Protein AF-A0A3P7JW74-F1 (afdb_monomer)

Secondary structure (DSSP, 8-state):
-GGGGT-HHHHHHHHHHHHHTT--GGGGG-GGG---HHHHHHHHHHHHHHH-GGG--HHHHHHHHSS-GGGPPPHHHHHHHHHHHHHHHHHHHHHHHHTPPPGGGGGT-SSHHHHHHHHHH-S-----PPP-

Sequence (132 aa):
AATRHRCSYLIDLHEREFERYGGDPKWLRGLKYVDDPKLQFLDNINVVLAHQPWLCNGEYITGLVQGDAQSHWSIHDLAQAVVILTHTHALCSFVHGVGAVNPSESHRECSDWAQRNKENTGAKTGEVRCID

Structure (mmCIF, N/CA/C/O backbone):
data_AF-A0A3P7JW74-F1
#
_entry.id   AF-A0A3P7JW74-F1
#
loop_
_atom_site.group_PDB
_atom_site.id
_atom_site.type_symbol
_atom_site.label_atom_id
_atom_site.label_alt_id
_atom_site.label_comp_id
_atom_site.label_asym_id
_atom_site.label_entity_id
_atom_site.label_seq_id
_atom_site.pdbx_PDB_ins_code
_atom_site.Cartn_x
_atom_site.Cartn_y
_atom_site.Cartn_z
_atom_site.occupancy
_atom_site.B_iso_or_equiv
_atom_site.auth_seq_id
_atom_site.auth_comp_id
_atom_site.auth_asym_id
_atom_site.auth_atom_id
_atom_site.pdbx_PDB_model_num
ATOM 1 N N . ALA A 1 1 ? 0.870 0.357 -2.360 1.00 94.94 1 ALA A N 1
ATOM 2 C CA . ALA A 1 1 ? 2.316 0.615 -2.512 1.00 94.94 1 ALA A CA 1
ATOM 3 C C . ALA A 1 1 ? 2.768 0.606 -3.974 1.00 94.94 1 ALA A C 1
ATOM 5 O O . ALA A 1 1 ? 2.882 1.687 -4.532 1.00 94.94 1 ALA A O 1
ATOM 6 N N . ALA A 1 2 ? 2.966 -0.542 -4.642 1.00 95.38 2 ALA A N 1
ATOM 7 C CA . ALA A 1 2 ? 3.549 -0.577 -6.000 1.00 95.38 2 ALA A CA 1
ATOM 8 C C . ALA A 1 2 ? 2.795 0.276 -7.044 1.00 95.38 2 ALA A C 1
ATOM 10 O O . ALA A 1 2 ? 3.403 1.005 -7.831 1.00 95.38 2 ALA A O 1
ATOM 11 N N . THR A 1 3 ? 1.462 0.284 -6.971 1.00 93.81 3 THR A N 1
ATOM 12 C CA . THR A 1 3 ? 0.584 1.142 -7.785 1.00 93.81 3 THR A CA 1
ATOM 13 C C . THR A 1 3 ? 0.858 2.641 -7.622 1.00 93.81 3 THR A C 1
ATOM 15 O O . THR A 1 3 ? 0.740 3.383 -8.595 1.00 93.81 3 THR A O 1
ATOM 18 N N . ARG A 1 4 ? 1.294 3.106 -6.439 1.00 93.50 4 ARG A N 1
ATOM 19 C CA . ARG A 1 4 ? 1.641 4.520 -6.181 1.00 93.50 4 ARG A CA 1
ATOM 20 C C . ARG A 1 4 ? 2.856 4.981 -6.987 1.00 93.50 4 ARG A C 1
ATOM 22 O O . ARG A 1 4 ? 2.953 6.170 -7.275 1.00 93.50 4 ARG A O 1
ATOM 29 N N . HIS A 1 5 ? 3.735 4.052 -7.364 1.00 93.38 5 HIS A N 1
ATOM 30 C CA . HIS A 1 5 ? 4.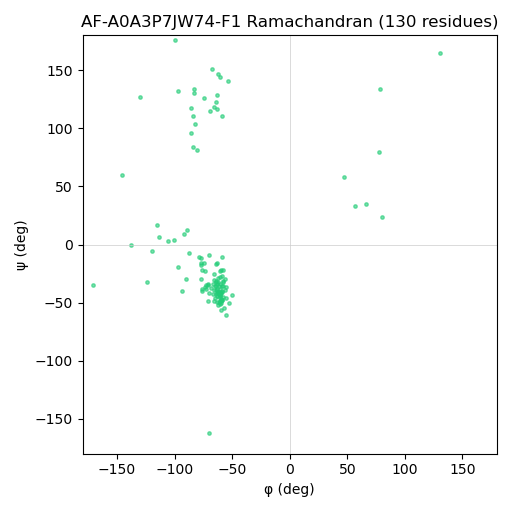924 4.308 -8.180 1.00 93.38 5 HIS A CA 1
ATOM 31 C C . HIS A 1 5 ? 4.796 3.812 -9.622 1.00 93.38 5 HIS A C 1
ATOM 33 O O . HIS A 1 5 ? 5.752 3.946 -10.374 1.00 93.38 5 HIS A O 1
ATOM 39 N N . ARG A 1 6 ? 3.639 3.265 -10.023 1.00 91.44 6 ARG A N 1
ATOM 40 C CA . ARG A 1 6 ? 3.425 2.679 -11.361 1.00 91.44 6 ARG A CA 1
ATOM 41 C C . ARG A 1 6 ? 4.423 1.561 -11.696 1.00 91.44 6 ARG A C 1
ATOM 43 O O . ARG A 1 6 ? 4.793 1.386 -12.847 1.00 91.44 6 ARG A O 1
ATOM 50 N N . CYS A 1 7 ? 4.841 0.799 -10.685 1.00 93.88 7 CYS A N 1
ATOM 51 C CA . CYS A 1 7 ? 5.759 -0.319 -10.866 1.00 93.88 7 CYS A CA 1
ATOM 52 C C . CYS A 1 7 ? 4.981 -1.578 -11.278 1.00 93.88 7 CYS A C 1
ATOM 54 O O . CYS A 1 7 ? 4.614 -2.395 -10.432 1.00 93.88 7 CYS A O 1
ATOM 56 N N . SER A 1 8 ? 4.697 -1.704 -12.573 1.00 91.44 8 SER A N 1
ATOM 57 C CA . SER A 1 8 ? 4.009 -2.842 -13.208 1.00 91.44 8 SER A CA 1
ATOM 58 C C . SER A 1 8 ? 4.606 -4.195 -12.821 1.00 91.44 8 SER A C 1
ATOM 60 O O . SER A 1 8 ? 3.867 -5.098 -12.447 1.00 91.44 8 SER A O 1
ATOM 62 N N . TYR A 1 9 ? 5.937 -4.307 -12.805 1.00 93.94 9 TYR A N 1
ATOM 63 C CA . TYR A 1 9 ? 6.650 -5.517 -12.395 1.00 93.94 9 TYR A CA 1
ATOM 64 C C . TYR A 1 9 ? 6.204 -6.017 -11.016 1.00 93.94 9 TYR A C 1
ATOM 66 O O . TYR A 1 9 ? 5.875 -7.191 -10.842 1.00 93.94 9 TYR A O 1
ATOM 74 N N . LEU A 1 10 ? 6.177 -5.124 -10.020 1.00 95.25 10 LEU A N 1
ATOM 75 C CA . LEU A 1 10 ? 5.783 -5.483 -8.657 1.00 95.25 10 LEU A CA 1
ATOM 76 C C . LEU A 1 10 ? 4.270 -5.623 -8.505 1.00 95.25 10 LEU A C 1
ATOM 78 O O . LEU A 1 10 ? 3.835 -6.422 -7.680 1.00 95.25 10 LEU A O 1
ATOM 82 N N . ILE A 1 11 ? 3.472 -4.891 -9.288 1.00 94.75 11 ILE A N 1
ATOM 83 C CA . ILE A 1 11 ? 2.018 -5.094 -9.345 1.00 94.75 11 ILE A CA 1
ATOM 84 C C . ILE A 1 11 ? 1.734 -6.527 -9.808 1.00 94.75 11 ILE A C 1
ATOM 86 O O . ILE A 1 11 ? 1.150 -7.292 -9.050 1.00 94.75 11 ILE A O 1
ATOM 90 N N . ASP A 1 12 ? 2.252 -6.932 -10.966 1.00 93.25 12 ASP A N 1
ATOM 91 C CA . ASP A 1 12 ? 2.020 -8.262 -11.538 1.00 93.25 12 ASP A CA 1
ATOM 92 C C . ASP A 1 12 ? 2.614 -9.385 -10.678 1.00 93.25 12 ASP A C 1
ATOM 94 O O . ASP A 1 12 ? 2.067 -10.485 -10.592 1.00 93.25 12 ASP A O 1
ATOM 98 N N . LEU A 1 13 ? 3.768 -9.152 -10.044 1.00 94.88 13 LEU A N 1
ATOM 99 C CA . LEU A 1 13 ? 4.331 -10.095 -9.079 1.00 94.88 13 LEU A CA 1
ATOM 100 C C . LEU A 1 13 ? 3.389 -10.295 -7.887 1.00 94.88 13 LEU A C 1
ATOM 102 O O . LEU A 1 13 ? 3.097 -11.434 -7.531 1.00 94.88 13 LEU A O 1
ATOM 106 N N . HIS A 1 14 ? 2.911 -9.211 -7.277 1.00 95.62 14 HIS A N 1
ATOM 107 C CA . HIS A 1 14 ? 2.042 -9.299 -6.109 1.00 95.62 14 HIS A CA 1
ATOM 108 C C . HIS A 1 14 ? 0.641 -9.818 -6.449 1.00 95.62 14 HIS A C 1
ATOM 110 O O . HIS A 1 14 ? 0.095 -10.563 -5.644 1.00 95.62 14 HIS A O 1
ATOM 116 N N . GLU A 1 15 ? 0.084 -9.501 -7.622 1.00 95.25 15 GLU A N 1
ATOM 117 C CA . GLU A 1 15 ? -1.180 -10.081 -8.100 1.00 95.25 15 GLU A CA 1
ATOM 118 C C . GLU A 1 15 ? -1.069 -11.607 -8.229 1.00 95.25 15 GLU A C 1
ATOM 120 O O . GLU A 1 15 ? -1.866 -12.333 -7.637 1.00 95.25 15 GLU A O 1
ATOM 125 N N . ARG A 1 16 ? -0.022 -12.104 -8.906 1.00 95.62 16 ARG A N 1
ATOM 126 C CA . ARG A 1 16 ? 0.213 -13.550 -9.065 1.00 95.62 16 ARG A CA 1
ATOM 127 C C . ARG A 1 16 ? 0.406 -14.262 -7.733 1.00 95.62 16 ARG A C 1
ATOM 129 O O . ARG A 1 16 ? -0.144 -15.340 -7.528 1.00 95.62 16 ARG A O 1
ATOM 136 N N . GLU A 1 17 ? 1.197 -13.686 -6.830 1.00 96.81 17 GLU A N 1
ATOM 137 C CA . GLU A 1 17 ? 1.418 -14.294 -5.517 1.00 96.81 17 GLU A CA 1
ATOM 138 C C . GLU A 1 17 ? 0.143 -14.248 -4.661 1.00 96.81 17 GLU A C 1
ATOM 140 O O . GLU A 1 17 ? -0.170 -15.227 -3.990 1.00 96.81 17 GLU A O 1
ATOM 145 N N . PHE A 1 18 ? -0.651 -13.176 -4.732 1.00 96.31 18 PHE A N 1
ATOM 146 C CA . PHE A 1 18 ? -1.944 -13.102 -4.049 1.00 96.31 18 PHE A CA 1
ATOM 147 C C . PHE A 1 18 ? -2.891 -14.226 -4.494 1.00 96.31 18 PHE A C 1
ATOM 149 O O . PHE A 1 18 ? -3.438 -14.929 -3.645 1.00 96.31 18 PHE A O 1
ATOM 156 N N . GLU A 1 19 ? -3.027 -14.462 -5.801 1.00 95.88 19 GLU A N 1
ATOM 157 C CA . GLU A 1 19 ? -3.823 -15.580 -6.329 1.00 95.88 19 GLU A CA 1
ATOM 158 C C . GLU A 1 19 ? -3.241 -16.940 -5.922 1.00 95.88 19 GLU A C 1
ATOM 160 O O . GLU A 1 19 ? -3.974 -17.837 -5.504 1.00 95.88 19 GLU A O 1
ATOM 165 N N . ARG A 1 20 ? -1.912 -17.090 -5.987 1.00 97.12 20 ARG A N 1
ATOM 166 C CA . ARG A 1 20 ? -1.203 -18.322 -5.614 1.00 97.12 20 ARG A CA 1
ATOM 167 C C . ARG A 1 20 ? -1.460 -18.736 -4.165 1.00 97.12 20 ARG A C 1
ATOM 169 O O . ARG A 1 20 ? -1.542 -19.932 -3.891 1.00 97.12 20 ARG A O 1
ATOM 176 N N . TYR A 1 21 ? -1.592 -17.775 -3.253 1.00 97.75 21 TYR A N 1
ATOM 177 C CA . TYR A 1 21 ? -1.922 -18.027 -1.846 1.00 97.75 21 TYR A CA 1
ATOM 178 C C . TYR A 1 21 ? -3.435 -18.057 -1.562 1.00 97.75 21 TYR A C 1
ATOM 180 O O . TYR A 1 21 ? -3.834 -18.076 -0.399 1.00 97.75 21 TYR A O 1
ATOM 188 N N . GLY A 1 22 ? -4.284 -18.113 -2.596 1.00 96.81 22 GLY A N 1
ATOM 189 C CA . GLY A 1 22 ? -5.734 -18.264 -2.453 1.00 96.81 22 GLY A CA 1
ATOM 190 C C . GLY A 1 22 ? -6.474 -16.970 -2.112 1.00 96.81 22 GLY A C 1
ATOM 191 O O . GLY A 1 22 ? -7.562 -17.024 -1.541 1.00 96.81 22 GLY A O 1
ATOM 192 N N . GLY A 1 23 ? -5.893 -15.813 -2.432 1.00 95.69 23 GLY A N 1
ATOM 193 C CA . GLY A 1 23 ? -6.559 -14.523 -2.301 1.00 95.69 23 GLY A CA 1
ATOM 194 C C . GLY A 1 23 ? -7.800 -14.418 -3.194 1.00 95.69 23 GLY A C 1
ATOM 195 O O . GLY A 1 23 ? -7.843 -14.983 -4.285 1.00 95.69 23 GLY A O 1
ATOM 196 N N . ASP A 1 24 ? -8.821 -13.690 -2.733 1.00 95.94 24 ASP A N 1
ATOM 197 C CA . ASP A 1 24 ? -10.078 -13.516 -3.469 1.00 95.94 24 ASP A CA 1
ATOM 198 C C . ASP A 1 24 ? -9.870 -12.646 -4.729 1.00 95.94 24 ASP A C 1
ATOM 200 O O . ASP A 1 24 ? -9.613 -11.442 -4.599 1.00 95.94 24 ASP A O 1
ATOM 204 N N . PRO A 1 25 ? -10.038 -13.187 -5.954 1.00 94.12 25 PRO A N 1
ATOM 205 C CA . PRO A 1 25 ? -9.784 -12.451 -7.194 1.00 94.12 25 PRO A CA 1
ATOM 206 C C . PRO A 1 25 ? -10.605 -11.166 -7.339 1.00 94.12 25 PRO A C 1
ATOM 208 O O . PRO A 1 25 ? -10.213 -10.256 -8.074 1.00 94.12 25 PRO A O 1
ATOM 211 N N . LYS A 1 26 ? -11.738 -11.031 -6.633 1.00 95.50 26 LYS A N 1
ATOM 212 C CA . LYS A 1 26 ? -12.530 -9.795 -6.680 1.00 95.50 26 LYS A CA 1
ATOM 213 C C . LYS A 1 26 ? -11.743 -8.594 -6.143 1.00 95.50 26 LYS A C 1
ATOM 215 O O . LYS A 1 26 ? -11.964 -7.485 -6.624 1.00 95.50 26 LYS A O 1
ATOM 220 N N . TRP A 1 27 ? -10.795 -8.803 -5.223 1.00 95.00 27 TRP A N 1
ATOM 221 C CA . TRP A 1 27 ? -9.960 -7.740 -4.650 1.00 95.00 27 TRP A CA 1
ATOM 222 C C . TRP A 1 27 ? -9.033 -7.114 -5.700 1.00 95.00 27 TRP A C 1
ATOM 224 O O . TRP A 1 27 ? -8.780 -5.910 -5.669 1.00 95.00 27 TRP A O 1
ATOM 234 N N . LEU A 1 28 ? -8.611 -7.892 -6.703 1.00 93.75 28 LEU A N 1
ATOM 235 C CA . LEU A 1 28 ? -7.768 -7.420 -7.811 1.00 93.75 28 LEU A CA 1
ATOM 236 C C . LEU A 1 28 ? -8.508 -6.484 -8.783 1.00 93.75 28 LEU A C 1
ATOM 238 O O . LEU A 1 28 ? -7.907 -5.842 -9.647 1.00 93.75 28 LEU A O 1
ATOM 242 N N . ARG A 1 29 ? -9.832 -6.345 -8.641 1.00 91.88 29 ARG A N 1
ATOM 243 C CA . ARG A 1 29 ? -10.623 -5.362 -9.396 1.00 91.88 29 ARG A CA 1
ATOM 244 C C . ARG A 1 29 ? -10.468 -3.939 -8.850 1.00 91.88 29 ARG A C 1
ATOM 246 O O . ARG A 1 29 ? -10.909 -2.995 -9.505 1.00 91.88 29 ARG A O 1
ATOM 253 N N . GLY A 1 30 ? -9.863 -3.781 -7.672 1.00 87.81 30 GLY A N 1
ATOM 254 C CA . GLY A 1 30 ? -9.579 -2.499 -7.033 1.00 87.81 30 GLY A CA 1
ATOM 255 C C . GLY A 1 30 ? -10.029 -2.449 -5.574 1.00 87.81 30 GLY A C 1
ATOM 256 O O . GLY A 1 30 ? -10.846 -3.250 -5.128 1.00 87.81 30 GLY A O 1
ATOM 257 N N . LEU A 1 31 ? -9.536 -1.445 -4.843 1.00 89.44 31 LEU A N 1
ATOM 258 C CA . LEU A 1 31 ? -9.706 -1.334 -3.389 1.00 89.44 31 LEU A CA 1
ATOM 259 C C . LEU A 1 31 ? -11.175 -1.316 -2.927 1.00 89.44 31 LEU A C 1
ATOM 261 O O . LEU A 1 31 ? -11.492 -1.849 -1.872 1.00 89.44 31 LEU A O 1
ATOM 265 N N . LYS A 1 32 ? -12.088 -0.778 -3.747 1.00 90.56 32 LYS A N 1
ATOM 266 C CA . LYS A 1 32 ? -13.539 -0.757 -3.472 1.00 90.56 32 LYS A CA 1
ATOM 267 C C . LYS A 1 32 ? -14.198 -2.142 -3.393 1.00 90.56 32 LYS A C 1
ATOM 269 O O . LYS A 1 32 ? -15.333 -2.238 -2.945 1.00 90.56 32 LYS A O 1
ATOM 274 N N . TYR A 1 33 ? -13.525 -3.185 -3.881 1.00 92.94 33 TYR A N 1
ATOM 275 C CA . TYR A 1 33 ? -14.000 -4.573 -3.856 1.00 92.94 33 TYR A CA 1
ATOM 276 C C . TYR A 1 33 ? -13.371 -5.396 -2.720 1.00 92.94 33 TYR A C 1
ATOM 278 O O . TYR A 1 33 ? -13.593 -6.604 -2.644 1.00 92.94 33 TYR A O 1
ATOM 286 N N . VAL A 1 34 ? -12.555 -4.766 -1.871 1.00 92.06 34 VAL A N 1
ATOM 287 C CA . VAL A 1 34 ? -11.946 -5.393 -0.698 1.00 92.06 34 VAL A CA 1
ATOM 288 C C . VAL A 1 34 ? -12.927 -5.291 0.462 1.00 92.06 34 VAL A C 1
ATOM 290 O O . VAL A 1 34 ? -13.257 -4.189 0.889 1.00 92.06 34 VAL A O 1
ATOM 293 N N . ASP A 1 35 ? -13.386 -6.428 0.982 1.00 89.38 35 ASP A N 1
ATOM 294 C CA . ASP A 1 35 ? -14.405 -6.444 2.043 1.00 89.38 35 ASP A CA 1
ATOM 295 C C . ASP A 1 35 ? -13.852 -6.043 3.418 1.00 89.38 35 ASP A C 1
ATOM 297 O O . ASP A 1 35 ? -14.631 -5.751 4.319 1.00 89.38 35 ASP A O 1
ATOM 301 N N . ASP A 1 36 ? -12.526 -6.042 3.592 1.00 88.19 36 ASP A N 1
ATOM 302 C CA . ASP A 1 36 ? -11.866 -5.689 4.850 1.00 88.19 36 ASP A CA 1
ATOM 303 C C . ASP A 1 36 ? -11.689 -4.158 4.978 1.00 88.19 36 ASP A C 1
ATOM 305 O O . ASP A 1 36 ? -10.852 -3.571 4.272 1.00 88.19 36 ASP A O 1
ATOM 309 N N . PRO A 1 37 ? -12.411 -3.489 5.901 1.00 84.56 37 PRO A N 1
ATOM 310 C CA . PRO A 1 37 ? -12.294 -2.047 6.114 1.00 84.56 37 PRO A CA 1
ATOM 311 C C . PRO A 1 37 ? -10.884 -1.611 6.530 1.00 84.56 37 PRO A C 1
ATOM 313 O O . PRO A 1 37 ? -10.463 -0.495 6.216 1.00 84.56 37 PRO A O 1
ATOM 316 N N . LYS A 1 38 ? -10.115 -2.487 7.193 1.00 84.81 38 LYS A N 1
ATOM 317 C CA . LYS A 1 38 ? -8.736 -2.192 7.600 1.00 84.81 38 LYS A CA 1
ATOM 318 C C . LYS A 1 38 ? -7.830 -1.981 6.394 1.00 84.81 38 LYS A C 1
ATOM 320 O O . LYS A 1 38 ? -6.987 -1.086 6.413 1.00 84.81 38 LYS A O 1
ATOM 325 N N . LEU A 1 39 ? -8.016 -2.770 5.338 1.00 87.56 39 LEU A N 1
ATOM 326 C CA . LEU A 1 39 ? -7.240 -2.646 4.105 1.00 87.56 39 LEU A CA 1
ATOM 327 C C . LEU A 1 39 ? -7.645 -1.421 3.288 1.00 87.56 39 LEU A C 1
ATOM 329 O O . LEU A 1 39 ? -6.773 -0.762 2.726 1.00 87.56 39 LEU A O 1
ATOM 333 N N . GLN A 1 40 ? -8.934 -1.071 3.259 1.00 85.19 40 GLN A N 1
ATOM 334 C CA . GLN A 1 40 ? -9.385 0.173 2.626 1.00 85.19 40 GLN A CA 1
ATOM 335 C C . GLN A 1 40 ? -8.746 1.395 3.296 1.00 85.19 40 GLN A C 1
ATOM 337 O O . GLN A 1 40 ? -8.251 2.300 2.626 1.00 85.19 40 GLN A O 1
ATOM 342 N N . PHE A 1 41 ? -8.681 1.379 4.626 1.00 83.62 41 PHE A N 1
ATOM 343 C CA . PHE A 1 41 ? -8.055 2.434 5.411 1.00 83.62 41 PHE A CA 1
ATOM 344 C C . PHE A 1 41 ? -6.551 2.591 5.144 1.00 83.62 41 PHE A C 1
ATOM 346 O O . PHE A 1 41 ? -6.040 3.715 5.150 1.00 83.62 41 PHE A O 1
ATOM 353 N N . LEU A 1 42 ? -5.837 1.491 4.869 1.00 88.44 42 LEU A N 1
ATOM 354 C CA . LEU A 1 42 ? -4.399 1.536 4.589 1.00 88.44 42 LEU A CA 1
ATOM 355 C C . LEU A 1 42 ? -4.044 2.408 3.383 1.00 88.44 42 LEU A C 1
ATOM 357 O O . LEU A 1 42 ? -2.902 2.864 3.304 1.00 88.44 42 LEU A O 1
ATOM 361 N N . ASP A 1 43 ? -4.967 2.680 2.456 1.00 88.50 43 ASP A N 1
ATOM 362 C CA . ASP A 1 43 ? -4.652 3.557 1.326 1.00 88.50 43 ASP A CA 1
ATOM 363 C C . ASP A 1 43 ? -4.339 4.996 1.765 1.00 88.50 43 ASP A C 1
ATOM 365 O O . ASP A 1 43 ? -3.438 5.625 1.207 1.00 88.50 43 ASP A O 1
ATOM 369 N N . ASN A 1 44 ? -4.975 5.474 2.840 1.00 87.00 44 ASN A N 1
ATOM 370 C CA . ASN A 1 44 ? -4.728 6.807 3.393 1.00 87.00 44 ASN A CA 1
ATOM 371 C C . ASN A 1 44 ? -3.268 6.970 3.840 1.00 87.00 44 ASN A C 1
ATOM 373 O O . ASN A 1 44 ? -2.589 7.912 3.427 1.00 87.00 44 ASN A O 1
ATOM 377 N N . ILE A 1 45 ? -2.758 6.026 4.639 1.00 90.12 45 ILE A N 1
ATOM 378 C CA . ILE A 1 45 ? -1.359 6.052 5.085 1.00 90.12 45 ILE A CA 1
ATOM 379 C C . ILE A 1 45 ? -0.395 5.698 3.943 1.00 90.12 45 ILE A C 1
ATOM 381 O O . ILE A 1 45 ? 0.678 6.283 3.844 1.00 90.12 45 ILE A O 1
ATOM 385 N N . ASN A 1 46 ? -0.779 4.804 3.028 1.00 94.31 46 ASN A N 1
ATOM 386 C CA . ASN A 1 46 ? 0.008 4.442 1.843 1.00 94.31 46 ASN A CA 1
ATOM 387 C C . ASN A 1 46 ? 0.298 5.667 0.957 1.00 94.31 46 ASN A C 1
ATOM 389 O O . ASN A 1 46 ? 1.421 5.828 0.486 1.00 94.31 46 ASN A O 1
ATOM 393 N N . VAL A 1 47 ? -0.677 6.565 0.762 1.00 92.69 47 VAL A N 1
ATOM 394 C CA . VAL A 1 47 ? -0.480 7.845 0.055 1.00 92.69 47 VAL A CA 1
ATOM 395 C C . VAL A 1 47 ? 0.576 8.706 0.743 1.00 92.69 47 VAL A C 1
ATOM 397 O O . VAL A 1 47 ? 1.477 9.211 0.070 1.00 92.69 47 VAL A O 1
ATOM 400 N N . VAL A 1 48 ? 0.465 8.867 2.063 1.00 93.31 48 VAL A N 1
ATOM 401 C CA . VAL A 1 48 ? 1.381 9.692 2.859 1.00 93.31 48 VAL A CA 1
ATOM 402 C C . VAL A 1 48 ? 2.794 9.120 2.806 1.00 93.31 48 VAL A C 1
ATOM 404 O O . VAL A 1 48 ? 3.726 9.839 2.460 1.00 93.31 48 VAL A O 1
ATOM 407 N N . LEU A 1 49 ? 2.954 7.820 3.057 1.00 94.19 49 LEU A N 1
ATOM 408 C CA . LEU A 1 49 ? 4.255 7.146 3.040 1.00 94.19 49 LEU A CA 1
ATOM 409 C C . LEU A 1 49 ? 4.947 7.227 1.675 1.00 94.19 49 LEU A C 1
ATOM 411 O O . LEU A 1 49 ? 6.162 7.396 1.624 1.00 94.19 49 LEU A O 1
ATOM 415 N N . ALA A 1 50 ? 4.188 7.126 0.582 1.00 94.62 50 ALA A N 1
ATOM 416 C CA . ALA A 1 50 ? 4.737 7.143 -0.772 1.00 94.62 50 ALA A CA 1
ATOM 417 C C . ALA A 1 50 ? 5.272 8.518 -1.202 1.00 94.62 50 ALA A C 1
ATOM 419 O O . ALA A 1 50 ? 6.222 8.585 -1.979 1.00 94.62 50 ALA A O 1
ATOM 420 N N . HIS A 1 51 ? 4.636 9.607 -0.753 1.00 93.31 51 HIS A N 1
ATOM 421 C CA . HIS A 1 51 ? 4.837 10.936 -1.349 1.00 93.31 51 HIS A CA 1
ATOM 422 C C . HIS A 1 51 ? 5.279 12.012 -0.358 1.00 93.31 51 HIS A C 1
ATOM 424 O O . HIS A 1 51 ? 5.982 12.938 -0.753 1.00 93.31 51 HIS A O 1
ATOM 430 N N . GLN A 1 52 ? 4.853 11.931 0.905 1.00 94.62 52 GLN A N 1
ATOM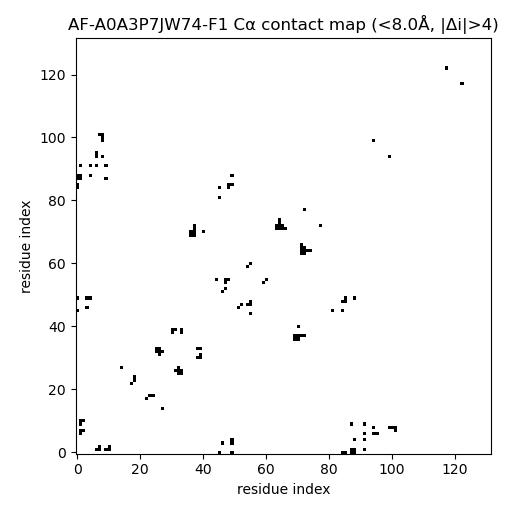 431 C CA . GLN A 1 52 ? 5.117 12.940 1.938 1.00 94.62 52 GLN A CA 1
ATOM 432 C C . GLN A 1 52 ? 5.289 12.290 3.326 1.00 94.62 52 GLN A C 1
ATOM 434 O O . GLN A 1 52 ? 4.533 12.597 4.253 1.00 94.62 52 GLN A O 1
ATOM 439 N N . PRO A 1 53 ? 6.274 11.388 3.507 1.00 92.75 53 PRO A N 1
ATOM 440 C CA . PRO A 1 53 ? 6.410 10.599 4.734 1.00 92.75 53 PRO A CA 1
ATOM 441 C C . PRO A 1 53 ? 6.614 11.451 5.998 1.00 92.75 53 PRO A C 1
ATOM 443 O O . PRO A 1 53 ? 6.263 11.012 7.088 1.00 92.75 53 PRO A O 1
ATOM 446 N N . TRP A 1 54 ? 7.110 12.688 5.870 1.00 94.12 54 TRP A N 1
ATOM 447 C CA . TRP A 1 54 ? 7.266 13.636 6.983 1.00 94.12 54 TRP A CA 1
ATOM 448 C C . TRP A 1 54 ? 5.943 14.080 7.628 1.00 94.12 54 TRP A C 1
ATOM 450 O O . TRP A 1 54 ? 5.963 14.603 8.738 1.00 94.12 54 TRP A O 1
ATOM 460 N N . LEU A 1 55 ? 4.796 13.873 6.971 1.00 90.88 55 LEU A N 1
ATOM 461 C CA . LEU A 1 55 ? 3.478 14.133 7.562 1.00 90.88 55 LEU A CA 1
ATOM 462 C C . LEU A 1 55 ? 3.011 13.018 8.513 1.00 90.88 55 LEU A C 1
ATOM 464 O O . L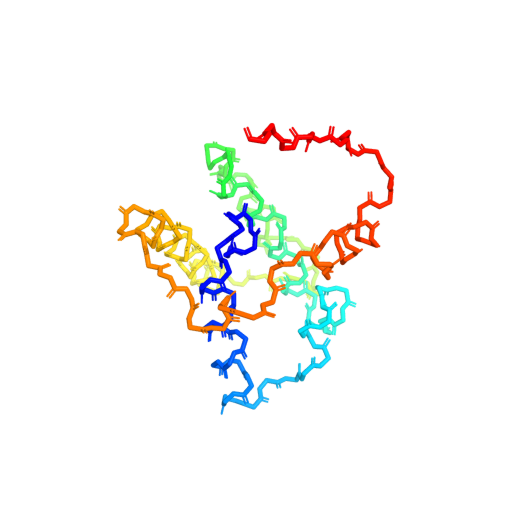EU A 1 55 ? 2.036 13.199 9.239 1.00 90.88 55 LEU A O 1
ATOM 468 N N . CYS A 1 56 ? 3.696 11.873 8.535 1.00 88.81 56 CYS A N 1
ATOM 469 C CA . CYS A 1 56 ? 3.379 10.758 9.419 1.00 88.81 56 CYS A CA 1
ATOM 470 C C . CYS A 1 56 ? 3.953 11.005 10.827 1.00 88.81 56 CYS A C 1
ATOM 472 O O . CYS A 1 56 ? 5.025 10.510 11.171 1.00 88.81 56 CYS A O 1
ATOM 474 N N . ASN A 1 57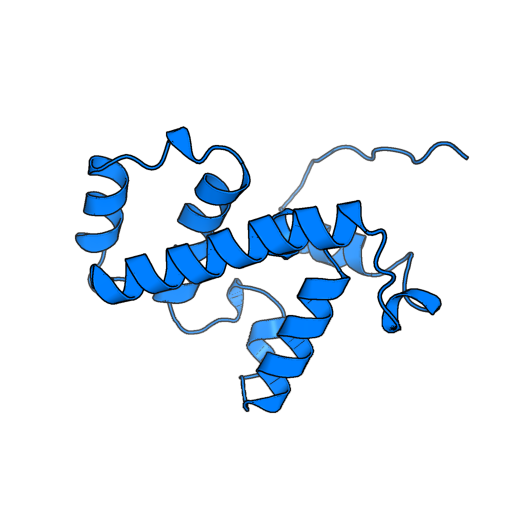 ? 3.250 11.797 11.640 1.00 87.25 57 ASN A N 1
ATOM 475 C CA . ASN A 1 57 ? 3.643 12.121 13.015 1.00 87.25 57 ASN A CA 1
ATOM 476 C C . ASN A 1 57 ? 2.890 11.268 14.065 1.00 87.25 57 ASN A C 1
ATOM 478 O O . ASN A 1 57 ? 2.022 10.460 13.736 1.00 87.25 57 ASN A O 1
ATOM 482 N N . GLY A 1 58 ? 3.233 11.433 15.348 1.00 84.31 58 GLY A N 1
ATOM 483 C CA . GLY A 1 58 ? 2.624 10.658 16.438 1.00 84.31 58 GLY A CA 1
ATOM 484 C C . GLY A 1 58 ? 1.111 10.860 16.577 1.00 84.31 58 GLY A C 1
ATOM 485 O O . GLY A 1 58 ? 0.397 9.902 16.867 1.00 84.31 58 GLY A O 1
ATOM 486 N N . GLU A 1 59 ? 0.608 12.070 16.321 1.00 84.56 59 GLU A N 1
ATOM 487 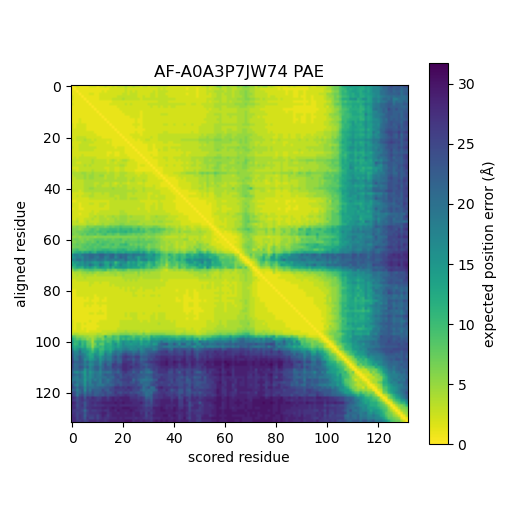C CA . GLU A 1 59 ? -0.832 12.369 16.339 1.00 84.56 59 GLU A CA 1
ATOM 488 C C . GLU A 1 59 ? -1.561 11.648 15.206 1.00 84.56 59 GLU A C 1
ATOM 490 O O . GLU A 1 59 ? -2.605 11.041 15.436 1.00 84.56 59 GLU A O 1
ATOM 495 N N . TYR A 1 60 ? -0.968 11.638 14.008 1.00 84.38 60 TYR A N 1
ATOM 496 C CA . TYR A 1 60 ? -1.479 10.897 12.863 1.00 84.38 60 TYR A CA 1
ATOM 497 C C . TYR A 1 60 ? -1.614 9.414 13.207 1.00 84.38 60 TYR A C 1
ATOM 499 O O . TYR A 1 60 ? -2.717 8.881 13.137 1.00 84.38 60 TYR A O 1
ATOM 507 N N . ILE A 1 61 ? -0.533 8.773 13.677 1.00 84.06 61 ILE A N 1
ATOM 508 C CA . ILE A 1 61 ? -0.538 7.353 14.074 1.00 84.06 61 ILE A CA 1
ATOM 509 C C . ILE A 1 61 ? -1.548 7.076 15.192 1.00 84.06 61 ILE A C 1
ATOM 511 O O . ILE A 1 61 ? -2.264 6.077 15.135 1.00 84.06 61 ILE A O 1
ATOM 515 N N . THR A 1 62 ? -1.642 7.960 16.186 1.00 83.62 62 THR A N 1
ATOM 516 C CA . THR A 1 62 ? -2.609 7.823 17.284 1.00 83.62 62 THR A CA 1
ATOM 517 C C . THR A 1 62 ? -4.039 7.855 16.756 1.00 83.62 62 THR A C 1
ATOM 519 O O . THR A 1 62 ? -4.842 7.012 17.145 1.00 83.62 62 THR A O 1
ATOM 522 N N . GLY A 1 63 ? -4.338 8.747 15.809 1.00 81.69 63 GLY A N 1
ATOM 523 C CA . GLY A 1 63 ? -5.627 8.785 15.121 1.00 81.69 63 GLY A CA 1
ATOM 524 C C . GLY A 1 63 ? -5.929 7.512 14.323 1.00 81.69 63 GLY A C 1
ATOM 525 O O . GLY A 1 63 ? -7.086 7.107 14.254 1.00 81.69 63 GLY A O 1
ATOM 526 N N . LEU A 1 64 ? -4.908 6.840 13.772 1.00 77.06 64 LEU A N 1
ATOM 527 C CA . LEU A 1 64 ? -5.090 5.550 13.091 1.00 77.06 64 LEU A CA 1
ATOM 528 C C . LEU A 1 64 ? -5.425 4.418 14.069 1.00 77.06 64 LEU A C 1
ATOM 530 O O . LEU A 1 64 ? -6.265 3.571 13.774 1.00 77.06 64 LEU A O 1
ATOM 534 N N . VAL A 1 65 ? -4.753 4.388 15.222 1.00 80.50 65 VAL A N 1
ATOM 535 C CA . VAL A 1 65 ? -4.925 3.334 16.232 1.00 80.50 65 VAL A CA 1
ATOM 536 C C . VAL A 1 65 ? -6.227 3.527 17.006 1.00 80.50 65 VAL A C 1
ATOM 538 O O . VAL A 1 65 ? -6.920 2.556 17.257 1.00 80.50 65 VAL A O 1
ATOM 541 N N . GLN A 1 66 ? -6.593 4.763 17.346 1.00 78.06 66 GLN A N 1
ATOM 542 C CA . GLN A 1 66 ? -7.777 5.094 18.154 1.00 78.06 66 GLN A CA 1
ATOM 543 C C . GLN A 1 66 ? -9.040 5.381 17.321 1.00 78.06 66 GLN A C 1
ATOM 545 O O . GLN A 1 66 ? -10.027 5.877 17.863 1.00 78.06 66 GLN A O 1
ATOM 550 N N . GLY A 1 67 ? -8.994 5.127 16.010 1.00 70.56 67 GLY A N 1
ATOM 551 C CA . GLY A 1 67 ? -10.082 5.408 15.072 1.00 70.56 67 GLY A CA 1
ATOM 552 C C . GLY A 1 67 ? -11.315 4.509 15.237 1.00 70.56 67 GLY A C 1
ATOM 553 O O . GLY A 1 67 ? -11.521 3.868 16.266 1.00 70.56 67 GLY A O 1
ATOM 554 N N . ASP A 1 68 ? -12.154 4.469 14.199 1.00 67.38 68 ASP A N 1
ATOM 555 C CA . ASP A 1 68 ? -13.424 3.732 14.202 1.00 67.38 68 ASP A CA 1
ATOM 556 C C . ASP A 1 68 ? -13.243 2.251 14.592 1.00 67.38 68 ASP A C 1
ATOM 558 O O . ASP A 1 68 ? -12.288 1.586 14.178 1.00 67.38 68 ASP A O 1
ATOM 562 N N . ALA A 1 69 ? -14.182 1.717 15.376 1.00 63.81 69 ALA A N 1
ATOM 563 C CA . ALA A 1 69 ? -14.121 0.369 15.936 1.00 63.81 69 ALA A CA 1
ATOM 564 C C . ALA A 1 69 ? -14.032 -0.718 14.848 1.00 63.81 69 ALA A C 1
ATOM 566 O O . ALA A 1 69 ? -13.452 -1.778 15.083 1.00 63.81 69 ALA A O 1
ATOM 567 N N . GLN A 1 70 ? -14.560 -0.450 13.647 1.00 66.50 70 GLN A N 1
ATOM 568 C CA . GLN A 1 70 ? -14.484 -1.359 12.495 1.00 66.50 70 GLN A CA 1
ATOM 569 C C . GLN A 1 70 ? -13.109 -1.375 11.806 1.00 66.50 70 GLN A C 1
ATOM 571 O O . GLN A 1 70 ? -12.766 -2.358 11.153 1.00 66.50 70 GLN A O 1
ATOM 576 N N . SER A 1 71 ? -12.298 -0.328 11.975 1.00 66.69 71 SER A N 1
ATOM 577 C CA . SER A 1 71 ? -10.959 -0.200 11.388 1.00 66.69 71 SER A CA 1
ATOM 578 C C . SER A 1 71 ? -9.852 -0.155 12.441 1.00 66.69 71 SER A C 1
ATOM 580 O O . SER A 1 71 ? -8.741 0.260 12.129 1.00 66.69 71 SER A O 1
ATOM 582 N N . HIS A 1 72 ? -10.128 -0.560 13.684 1.00 74.19 72 HIS A N 1
ATOM 583 C CA . HIS A 1 72 ? -9.158 -0.473 14.774 1.00 74.19 72 HIS A CA 1
ATOM 584 C C . HIS A 1 72 ? -7.933 -1.358 14.493 1.00 74.19 72 HIS A C 1
ATOM 586 O O . HIS A 1 72 ? -8.024 -2.591 14.396 1.00 74.19 72 HIS A O 1
ATOM 592 N N . TRP A 1 73 ? -6.772 -0.723 14.368 1.00 84.00 73 TRP A N 1
ATOM 593 C CA . TRP A 1 73 ? -5.490 -1.388 14.172 1.00 84.00 73 TRP A CA 1
ATOM 594 C C . TRP A 1 73 ? -4.768 -1.535 15.507 1.00 84.00 73 TRP A C 1
ATOM 596 O O . TRP A 1 73 ? -4.630 -0.570 16.257 1.00 84.00 73 TRP A O 1
ATOM 606 N N . SER A 1 74 ? -4.249 -2.731 15.796 1.00 87.88 74 SER A N 1
ATOM 607 C CA . SER A 1 74 ? -3.229 -2.833 16.837 1.00 87.88 74 SER A CA 1
ATOM 608 C C . SER A 1 74 ? -1.951 -2.135 16.353 1.00 87.88 74 SER A C 1
ATOM 610 O O . SER A 1 74 ? -1.669 -2.103 15.152 1.00 87.88 74 SER A O 1
ATOM 612 N N . ILE A 1 75 ? -1.152 -1.591 17.277 1.00 88.06 75 ILE A N 1
ATOM 613 C CA . ILE A 1 75 ? 0.140 -0.969 16.932 1.00 88.06 75 ILE A CA 1
ATOM 614 C C . ILE A 1 75 ? 1.033 -1.961 16.172 1.00 88.06 75 ILE A C 1
ATOM 616 O O . ILE A 1 75 ? 1.729 -1.571 15.239 1.00 88.06 75 ILE A O 1
ATOM 620 N N . HIS A 1 76 ? 0.983 -3.244 16.541 1.00 89.94 76 HIS A N 1
ATOM 621 C CA . HIS A 1 76 ? 1.759 -4.301 15.898 1.00 89.94 76 HIS A CA 1
ATOM 622 C C . HIS A 1 76 ? 1.330 -4.539 14.450 1.00 89.94 76 HIS A C 1
ATOM 624 O O . HIS A 1 76 ? 2.180 -4.545 13.559 1.00 89.94 76 HIS A O 1
ATOM 630 N N . ASP A 1 77 ? 0.027 -4.680 14.206 1.00 90.12 77 ASP A N 1
ATOM 631 C CA . ASP A 1 77 ? -0.498 -4.892 12.857 1.00 90.12 77 ASP A CA 1
ATOM 632 C C . ASP A 1 77 ? -0.191 -3.678 11.968 1.00 90.12 77 ASP A C 1
ATOM 634 O O . ASP A 1 77 ? 0.238 -3.831 10.824 1.00 90.12 77 ASP A O 1
ATOM 638 N N . LEU A 1 78 ? -0.344 -2.462 12.512 1.00 90.44 78 LEU A N 1
ATOM 639 C CA . LEU A 1 78 ? -0.066 -1.228 11.782 1.00 90.44 78 LEU A CA 1
ATOM 640 C C . LEU A 1 78 ? 1.421 -1.117 11.443 1.00 90.44 78 LEU A C 1
ATOM 642 O O . LEU A 1 78 ? 1.767 -0.820 10.302 1.00 90.44 78 LEU A O 1
ATOM 646 N N . ALA A 1 79 ? 2.302 -1.389 12.407 1.00 91.94 79 ALA A N 1
ATOM 647 C CA . ALA A 1 79 ? 3.741 -1.387 12.182 1.00 91.94 79 ALA A CA 1
ATOM 648 C C . ALA A 1 79 ? 4.128 -2.377 11.075 1.00 91.94 79 ALA A C 1
ATOM 650 O O . ALA A 1 79 ? 4.867 -2.015 10.160 1.00 91.94 79 ALA A O 1
ATOM 651 N N . GLN A 1 80 ? 3.573 -3.591 11.104 1.00 94.69 80 GLN A N 1
ATOM 652 C CA . GLN A 1 80 ? 3.833 -4.600 10.080 1.00 94.69 80 GLN A CA 1
ATOM 653 C C . GLN A 1 80 ? 3.333 -4.159 8.699 1.00 94.69 80 GLN A C 1
ATOM 655 O O . GLN A 1 80 ? 4.059 -4.283 7.710 1.00 94.69 80 GLN A O 1
ATOM 660 N N . ALA A 1 81 ? 2.127 -3.593 8.616 1.00 93.88 81 ALA A N 1
ATOM 661 C CA . ALA A 1 81 ? 1.594 -3.060 7.367 1.00 93.88 81 ALA A CA 1
ATOM 662 C C . ALA A 1 81 ? 2.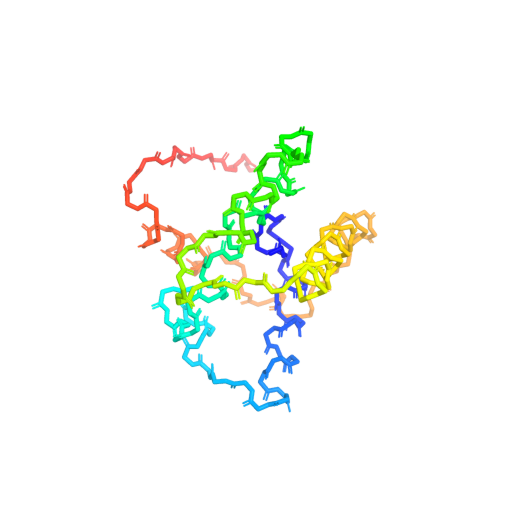477 -1.932 6.808 1.00 93.88 81 ALA A C 1
ATOM 664 O O . ALA A 1 81 ? 2.792 -1.924 5.618 1.00 93.88 81 ALA A O 1
ATOM 665 N N . VAL A 1 82 ? 2.942 -1.013 7.659 1.00 93.69 82 VAL A N 1
ATOM 666 C CA . VAL A 1 82 ? 3.853 0.076 7.271 1.00 93.69 82 VAL A CA 1
ATOM 667 C C . VAL A 1 82 ? 5.192 -0.464 6.763 1.00 93.69 82 VAL A C 1
ATOM 669 O O . VAL A 1 82 ? 5.696 0.032 5.752 1.00 93.69 82 VAL A O 1
ATOM 672 N N . VAL A 1 83 ? 5.756 -1.494 7.400 1.00 96.69 83 VAL A N 1
ATOM 673 C CA . VAL A 1 83 ? 6.982 -2.158 6.923 1.00 96.69 83 VAL A CA 1
ATOM 674 C C . VAL A 1 83 ? 6.777 -2.737 5.525 1.00 96.69 83 VAL A C 1
ATOM 676 O O . VAL A 1 83 ? 7.584 -2.465 4.640 1.00 96.69 83 VAL A O 1
ATOM 679 N N . ILE A 1 84 ? 5.682 -3.464 5.283 1.00 97.31 84 ILE A N 1
ATOM 680 C CA . ILE A 1 84 ? 5.370 -4.019 3.954 1.00 97.31 84 ILE A CA 1
ATOM 681 C C . ILE A 1 84 ? 5.229 -2.891 2.928 1.00 97.31 84 ILE A C 1
ATOM 683 O O . ILE A 1 84 ? 5.865 -2.933 1.875 1.00 97.31 84 ILE A O 1
ATOM 687 N N . LEU A 1 85 ? 4.452 -1.851 3.243 1.00 96.38 85 LEU A N 1
ATOM 688 C CA . LEU A 1 85 ? 4.264 -0.704 2.361 1.00 96.38 85 LEU A CA 1
ATOM 689 C C . LEU A 1 85 ? 5.613 -0.079 1.995 1.00 96.38 85 LEU A C 1
ATOM 691 O O . LEU A 1 85 ? 5.968 -0.034 0.820 1.00 96.38 85 LEU A O 1
ATOM 695 N N . THR A 1 86 ? 6.375 0.398 2.977 1.00 97.00 86 THR A N 1
ATOM 696 C CA . THR A 1 86 ? 7.673 1.067 2.768 1.00 97.00 86 THR A CA 1
ATOM 697 C C . THR A 1 86 ? 8.687 0.187 2.045 1.00 97.00 86 THR A C 1
ATOM 699 O O . THR A 1 86 ? 9.358 0.670 1.132 1.00 97.00 86 THR A O 1
ATOM 702 N N . HIS A 1 87 ? 8.739 -1.107 2.365 1.00 98.06 87 HIS A N 1
ATOM 703 C CA . HIS A 1 87 ? 9.577 -2.070 1.661 1.00 98.06 87 HIS A CA 1
ATOM 704 C C . HIS A 1 87 ? 9.224 -2.140 0.172 1.00 98.06 87 HIS A C 1
ATOM 706 O O . HIS A 1 87 ? 10.105 -2.017 -0.678 1.00 98.06 87 HIS A O 1
ATOM 712 N N . THR A 1 88 ? 7.937 -2.244 -0.165 1.00 98.12 88 THR A N 1
ATOM 713 C CA . THR A 1 88 ? 7.495 -2.235 -1.563 1.00 98.12 88 THR A CA 1
ATOM 714 C C . THR A 1 88 ? 7.817 -0.908 -2.261 1.00 98.12 88 THR A C 1
ATOM 716 O O . THR A 1 88 ? 8.225 -0.939 -3.419 1.00 98.12 88 THR A O 1
ATOM 719 N N . HIS A 1 89 ? 7.696 0.252 -1.600 1.00 97.62 89 HIS A N 1
ATOM 720 C CA . HIS A 1 89 ? 8.098 1.540 -2.198 1.00 97.62 89 HIS A CA 1
ATOM 721 C C . HIS A 1 89 ? 9.604 1.562 -2.524 1.00 97.62 89 HIS A C 1
ATOM 723 O O . HIS A 1 89 ? 9.989 1.925 -3.635 1.00 97.62 89 HIS A O 1
ATOM 729 N N . ALA A 1 90 ? 10.455 1.103 -1.599 1.00 97.62 90 ALA A N 1
ATOM 730 C CA . ALA A 1 90 ? 11.897 0.999 -1.825 1.00 97.62 90 ALA A CA 1
ATOM 731 C C . ALA A 1 90 ? 12.237 0.028 -2.971 1.00 97.62 90 ALA A C 1
ATOM 733 O O . ALA A 1 90 ? 13.077 0.339 -3.818 1.00 97.62 90 ALA A O 1
ATOM 734 N N . LEU A 1 91 ? 11.545 -1.114 -3.048 1.00 97.25 91 LEU A N 1
ATOM 735 C CA . LEU A 1 91 ? 11.697 -2.063 -4.150 1.00 97.25 91 LEU A CA 1
ATOM 736 C C . LEU A 1 91 ? 11.269 -1.475 -5.499 1.00 97.25 91 LEU A C 1
ATOM 738 O O . LEU A 1 91 ? 11.916 -1.773 -6.496 1.00 97.25 91 LEU A O 1
ATOM 742 N N . CYS A 1 92 ? 10.240 -0.621 -5.555 1.00 96.44 92 CYS A N 1
ATOM 743 C CA . CYS A 1 92 ? 9.867 0.065 -6.799 1.00 96.44 92 CYS A CA 1
ATOM 744 C C . CYS A 1 92 ? 11.032 0.914 -7.325 1.00 96.44 92 CYS A C 1
ATOM 746 O O . CYS A 1 92 ? 11.379 0.828 -8.500 1.00 96.44 92 CYS A O 1
ATOM 748 N N . SER A 1 93 ? 11.669 1.694 -6.445 1.00 95.81 93 SER A N 1
ATOM 749 C CA . SER A 1 93 ? 12.848 2.494 -6.796 1.00 95.81 93 SER A CA 1
ATOM 750 C C . SER A 1 93 ? 14.002 1.623 -7.285 1.00 95.81 93 SER A C 1
ATOM 752 O O . SER A 1 93 ? 14.658 1.970 -8.264 1.00 95.81 93 SER A O 1
ATOM 754 N N . PHE A 1 94 ? 14.226 0.474 -6.640 1.00 96.50 94 PHE A N 1
ATOM 755 C CA . PHE A 1 94 ? 15.233 -0.489 -7.076 1.00 96.50 94 PHE A CA 1
ATOM 756 C C . PHE A 1 94 ? 14.924 -1.048 -8.471 1.00 96.50 94 PHE A C 1
ATOM 758 O O . PHE A 1 94 ? 15.774 -0.968 -9.350 1.00 96.50 94 PHE A O 1
ATOM 765 N N . VAL A 1 95 ? 13.706 -1.551 -8.692 1.00 95.69 95 VAL A N 1
ATOM 766 C CA . VAL A 1 95 ? 13.238 -2.114 -9.973 1.00 95.69 95 VAL A CA 1
ATOM 767 C C . VAL A 1 95 ? 13.398 -1.110 -11.113 1.00 95.69 95 VAL A C 1
ATOM 769 O O . VAL A 1 95 ? 13.942 -1.457 -12.161 1.00 95.69 95 VAL A O 1
ATOM 772 N N . HIS A 1 96 ? 12.993 0.143 -10.895 1.00 92.44 96 HIS A N 1
ATOM 773 C CA . HIS A 1 96 ? 13.176 1.204 -11.883 1.00 92.44 96 HIS A CA 1
ATOM 774 C C . HIS A 1 96 ? 14.657 1.534 -12.109 1.00 92.44 96 HIS A C 1
ATOM 776 O O . HIS A 1 96 ? 15.066 1.740 -13.246 1.00 92.44 96 HIS A O 1
ATOM 782 N N . GLY A 1 97 ? 15.473 1.551 -11.050 1.00 94.69 97 GLY A N 1
ATOM 783 C CA . GLY A 1 97 ? 16.904 1.844 -11.140 1.00 94.69 97 GLY A CA 1
ATOM 784 C C . GLY A 1 97 ? 17.711 0.781 -11.889 1.00 94.69 97 GLY A C 1
ATOM 785 O O . GLY A 1 97 ? 18.663 1.123 -12.585 1.00 94.69 97 GLY A O 1
ATOM 786 N N . VAL A 1 98 ? 17.329 -0.495 -11.782 1.00 93.88 98 VAL A N 1
ATOM 787 C CA . VAL A 1 98 ? 17.984 -1.599 -12.508 1.00 93.88 98 VAL A CA 1
ATOM 788 C C . VAL A 1 98 ? 17.400 -1.843 -13.902 1.00 93.88 98 VAL A C 1
ATOM 790 O O . VAL A 1 98 ? 17.951 -2.648 -14.649 1.00 93.88 98 VAL A O 1
ATOM 793 N N . GLY A 1 99 ? 16.297 -1.175 -14.260 1.00 87.19 99 GLY A N 1
ATOM 794 C CA . GLY A 1 99 ? 15.626 -1.350 -15.550 1.00 87.19 99 GLY A CA 1
ATOM 795 C C . GLY A 1 99 ? 15.010 -2.740 -15.730 1.00 87.19 99 GLY A C 1
ATOM 796 O O . GLY A 1 99 ? 15.046 -3.289 -16.830 1.00 87.19 99 GLY A O 1
ATOM 797 N N . ALA A 1 100 ? 14.494 -3.346 -14.657 1.00 80.81 100 ALA A N 1
ATOM 798 C CA . ALA A 1 100 ? 13.893 -4.672 -14.749 1.00 80.81 100 ALA A CA 1
ATOM 799 C C . ALA A 1 100 ? 12.624 -4.623 -15.615 1.00 80.81 100 ALA A C 1
ATOM 801 O O . ALA A 1 100 ? 11.654 -3.948 -15.278 1.00 80.81 100 ALA A O 1
ATOM 802 N N . VAL A 1 101 ? 12.651 -5.360 -16.726 1.00 73.94 101 VAL A N 1
ATOM 803 C CA . VAL A 1 101 ? 11.527 -5.488 -17.659 1.00 73.94 101 VAL A CA 1
ATOM 804 C C . VAL A 1 101 ? 10.573 -6.551 -17.137 1.00 73.94 101 VAL A C 1
ATOM 806 O O . VAL A 1 101 ? 10.993 -7.662 -16.794 1.00 73.94 101 VAL A O 1
ATOM 809 N N . ASN A 1 102 ? 9.283 -6.237 -17.083 1.00 68.62 102 ASN A N 1
ATOM 810 C CA . ASN A 1 102 ? 8.284 -7.224 -16.719 1.00 68.62 102 ASN A CA 1
ATOM 811 C C . ASN A 1 102 ? 8.060 -8.192 -17.895 1.00 68.62 102 ASN A C 1
ATOM 813 O O . ASN A 1 102 ? 7.756 -7.748 -19.002 1.00 68.62 102 ASN A O 1
ATOM 817 N N . PRO A 1 103 ? 8.176 -9.521 -17.711 1.00 60.31 103 PRO A N 1
ATOM 818 C CA . PRO A 1 103 ? 7.981 -10.472 -18.808 1.00 60.31 103 PRO A CA 1
ATOM 819 C C . PRO A 1 103 ? 6.612 -10.339 -19.503 1.00 60.31 103 PRO A C 1
ATOM 821 O O . PRO A 1 103 ? 6.497 -10.599 -20.702 1.00 60.31 103 PRO A O 1
ATOM 824 N N . SER A 1 104 ? 5.585 -9.902 -18.765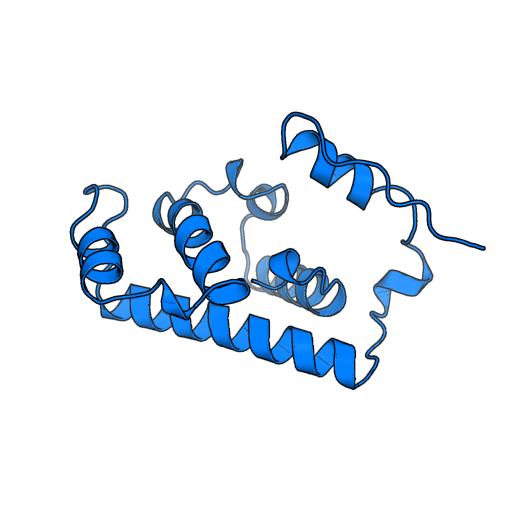 1.00 57.69 104 SER A N 1
ATOM 825 C CA . SER A 1 104 ? 4.219 -9.650 -19.247 1.00 57.69 104 SER A CA 1
ATOM 826 C C . SER A 1 104 ? 4.047 -8.337 -20.027 1.00 57.69 104 SER A C 1
ATOM 828 O O . SER A 1 104 ? 3.045 -8.192 -20.730 1.00 57.69 104 SER A O 1
ATOM 830 N N . GLU A 1 105 ? 4.995 -7.394 -19.955 1.00 53.84 105 GLU A N 1
ATOM 831 C CA . GLU A 1 105 ? 4.932 -6.102 -20.664 1.00 53.84 105 GLU A CA 1
ATOM 832 C C . GLU A 1 105 ? 5.267 -6.201 -22.148 1.00 53.84 105 GLU A C 1
ATOM 834 O O . GLU A 1 105 ? 4.852 -5.338 -22.914 1.00 53.84 105 GLU A O 1
ATOM 839 N N . SER A 1 106 ? 5.903 -7.288 -22.595 1.00 52.12 106 SER A N 1
ATOM 840 C CA . SER A 1 106 ? 6.199 -7.503 -24.020 1.00 52.12 106 SER A CA 1
ATOM 841 C C . SER A 1 106 ? 4.953 -7.522 -24.933 1.00 52.12 106 SER A C 1
ATOM 843 O O . SER A 1 106 ? 5.100 -7.464 -26.151 1.00 52.12 106 SER A O 1
ATOM 845 N N . HIS A 1 107 ? 3.730 -7.561 -24.373 1.00 46.88 107 HIS A N 1
ATOM 846 C CA . HIS A 1 107 ? 2.470 -7.652 -25.125 1.00 46.88 107 HIS A CA 1
ATOM 847 C C . HIS A 1 107 ? 1.295 -6.771 -24.636 1.00 46.88 107 HIS A C 1
ATOM 849 O O . HIS A 1 107 ? 0.222 -6.847 -25.235 1.00 46.88 107 HIS A O 1
ATOM 855 N N . ARG A 1 108 ? 1.422 -5.971 -23.563 1.00 48.47 108 ARG A N 1
ATOM 856 C CA . ARG A 1 108 ? 0.253 -5.327 -22.902 1.00 48.47 108 ARG A CA 1
ATOM 857 C C . ARG A 1 108 ? 0.230 -3.799 -22.866 1.00 48.47 108 ARG A C 1
ATOM 859 O O . ARG A 1 108 ? -0.772 -3.221 -22.444 1.00 48.47 108 ARG A O 1
ATOM 866 N N . GLU A 1 109 ? 1.277 -3.120 -23.306 1.00 47.59 109 GLU A N 1
ATOM 867 C CA . GLU A 1 109 ? 1.335 -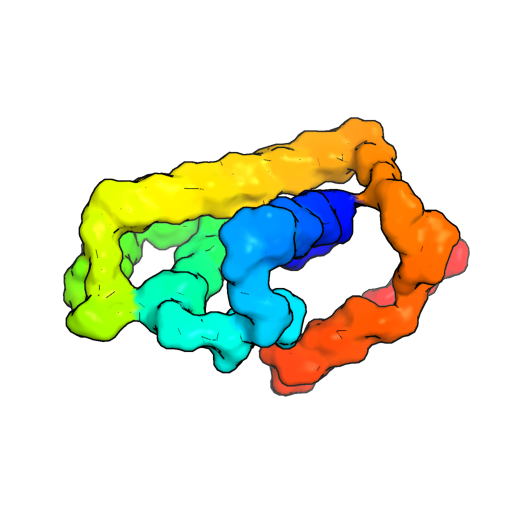1.665 -23.179 1.00 47.59 109 GLU A CA 1
ATOM 868 C C . GLU A 1 109 ? 0.645 -0.952 -24.349 1.00 47.59 109 GLU A C 1
ATOM 870 O O . GLU A 1 109 ? 1.258 -0.738 -25.386 1.00 47.59 109 GLU A O 1
ATOM 875 N N . CYS A 1 110 ? -0.628 -0.564 -24.175 1.00 46.81 110 CYS A N 1
ATOM 876 C CA . CYS A 1 110 ? -1.085 0.795 -24.527 1.00 46.81 110 CYS A CA 1
ATOM 877 C C . CYS A 1 110 ? -2.524 1.112 -24.052 1.00 46.81 110 CYS A C 1
ATOM 879 O O . CYS A 1 110 ? -2.794 2.249 -23.678 1.00 46.81 110 CYS A O 1
ATOM 881 N N . SER A 1 111 ? -3.466 0.156 -24.031 1.00 46.41 111 SER A N 1
ATOM 882 C CA . SER A 1 111 ? -4.905 0.496 -23.927 1.00 46.41 111 SER A CA 1
ATOM 883 C C . SER A 1 111 ? -5.506 0.513 -22.514 1.00 46.41 111 SER A C 1
ATOM 885 O O . SER A 1 111 ? -6.307 1.393 -22.199 1.00 46.41 111 SER A O 1
ATOM 887 N N . ASP A 1 112 ? -5.137 -0.425 -21.638 1.00 52.12 112 ASP A N 1
ATOM 888 C CA . ASP A 1 112 ? -6.037 -0.792 -20.526 1.00 52.12 112 ASP A CA 1
ATOM 889 C C . ASP A 1 112 ? -5.853 0.017 -19.233 1.00 52.12 112 ASP A C 1
ATOM 891 O O . ASP A 1 112 ? -6.806 0.227 -18.473 1.00 52.12 112 ASP A O 1
ATOM 895 N N . TRP A 1 113 ? -4.643 0.507 -18.948 1.00 50.56 113 TRP A N 1
ATOM 896 C CA . TRP A 1 113 ? -4.379 1.178 -17.667 1.00 50.56 113 TRP A CA 1
ATOM 897 C C . TRP A 1 113 ? -5.027 2.571 -17.597 1.00 50.56 113 TRP A C 1
ATOM 899 O O . TRP A 1 113 ? -5.560 2.964 -16.555 1.00 50.56 113 TRP A O 1
ATOM 909 N N . ALA A 1 114 ? -5.024 3.309 -18.713 1.00 49.91 114 ALA A N 1
ATOM 910 C CA . ALA A 1 114 ? -5.597 4.650 -18.791 1.00 49.91 114 ALA A CA 1
ATOM 911 C C . ALA A 1 114 ? -7.117 4.629 -18.545 1.00 49.91 114 ALA A C 1
ATOM 913 O O . ALA A 1 114 ? -7.664 5.563 -17.952 1.00 49.91 114 ALA A O 1
ATOM 914 N N . GLN A 1 115 ? -7.792 3.542 -18.936 1.00 51.69 115 GLN A N 1
ATOM 915 C CA . GLN A 1 115 ? -9.209 3.320 -18.643 1.00 51.69 115 GLN A CA 1
ATOM 916 C C . GLN A 1 115 ? -9.451 3.024 -17.160 1.00 51.69 115 GLN A C 1
ATOM 918 O O . GLN A 1 115 ? -10.275 3.696 -16.539 1.00 51.69 115 GLN A O 1
ATOM 923 N N . ARG A 1 116 ? -8.680 2.109 -16.554 1.00 54.53 116 ARG A N 1
ATOM 924 C CA . ARG A 1 116 ? -8.820 1.755 -15.126 1.00 54.53 116 ARG A CA 1
ATOM 925 C C . ARG A 1 116 ? -8.595 2.945 -14.189 1.00 54.53 116 ARG A C 1
ATOM 927 O O . ARG A 1 116 ? -9.261 3.048 -13.161 1.00 54.53 116 ARG A O 1
ATOM 934 N N . ASN A 1 117 ? -7.707 3.875 -14.541 1.00 52.88 117 ASN A N 1
ATOM 935 C CA . ASN A 1 117 ? -7.512 5.088 -13.745 1.00 52.88 117 ASN A CA 1
ATOM 936 C C . ASN A 1 117 ? -8.627 6.123 -13.937 1.00 52.88 117 ASN A C 1
ATOM 938 O O . ASN A 1 117 ? -9.047 6.714 -12.945 1.00 52.88 117 ASN A O 1
ATOM 942 N N . LYS A 1 118 ? -9.161 6.308 -15.155 1.00 51.78 118 LYS A N 1
ATOM 943 C CA . LYS A 1 118 ? -10.307 7.210 -15.401 1.00 51.78 118 LYS A CA 1
ATOM 944 C C . LYS A 1 118 ? -11.541 6.829 -14.579 1.00 51.78 118 LYS A C 1
ATOM 946 O O . LYS A 1 118 ? -12.255 7.714 -14.113 1.00 51.78 118 LYS A O 1
ATOM 951 N N . GLU A 1 119 ? -11.771 5.536 -14.375 1.00 54.78 119 GLU A N 1
ATOM 952 C CA . GLU A 1 119 ? -12.914 5.020 -13.612 1.00 54.78 119 GLU A CA 1
ATOM 953 C C . GLU A 1 119 ? -12.783 5.213 -12.093 1.00 54.78 119 GLU A C 1
ATOM 955 O O . GLU A 1 119 ? -13.794 5.240 -11.393 1.00 54.78 119 GLU A O 1
ATOM 960 N N . ASN A 1 120 ? -11.561 5.373 -11.576 1.00 53.88 120 ASN A N 1
ATOM 961 C CA . ASN A 1 120 ? -11.306 5.479 -10.139 1.00 53.88 120 ASN A CA 1
ATOM 962 C C . ASN A 1 120 ? -11.171 6.924 -9.631 1.00 53.88 120 ASN A C 1
ATOM 964 O O . ASN A 1 120 ? -11.327 7.140 -8.433 1.00 53.88 120 ASN A O 1
ATOM 968 N N . THR A 1 121 ? -10.902 7.913 -10.492 1.00 53.50 121 THR A N 1
ATOM 969 C CA . THR A 1 121 ? -10.629 9.299 -10.050 1.00 53.50 121 THR A CA 1
ATOM 970 C C . THR A 1 121 ? -11.647 10.356 -10.449 1.00 53.50 121 THR A C 1
ATOM 972 O O . THR A 1 121 ? -11.405 11.515 -10.142 1.00 53.50 121 THR A O 1
ATOM 975 N N . GLY A 1 122 ? -12.792 10.015 -11.053 1.00 49.06 122 GLY A N 1
ATOM 976 C CA . GLY A 1 122 ? -13.916 10.960 -11.143 1.00 49.06 122 GLY A CA 1
ATOM 977 C C . GLY A 1 122 ? -13.515 12.369 -11.613 1.00 49.06 122 GLY A C 1
ATOM 978 O O . GLY A 1 122 ? -13.762 13.347 -10.922 1.00 49.06 122 GLY A O 1
ATOM 979 N N . ALA A 1 123 ? -12.911 12.446 -12.801 1.00 42.97 123 ALA A N 1
ATOM 980 C CA . ALA A 1 123 ? -12.613 13.656 -13.570 1.00 42.97 123 ALA A CA 1
ATOM 981 C C . ALA A 1 123 ? -11.393 14.535 -13.180 1.00 42.97 123 ALA A C 1
ATOM 983 O O . ALA A 1 123 ? -11.217 15.010 -12.065 1.00 42.97 123 ALA A O 1
ATOM 984 N N . LYS A 1 124 ? -10.666 14.878 -14.260 1.00 46.78 124 LYS A N 1
ATOM 98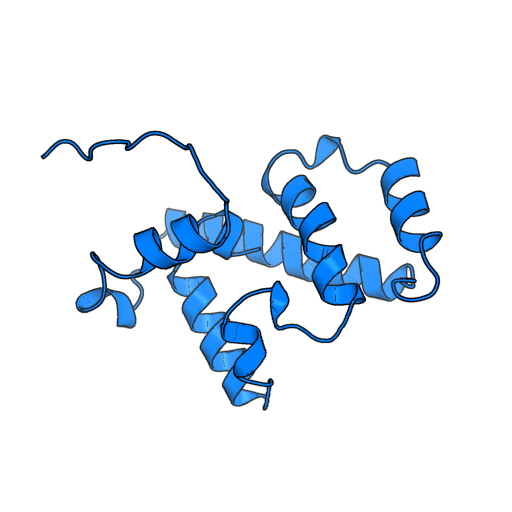5 C CA . LYS A 1 124 ? -9.696 15.970 -14.473 1.00 46.78 124 LYS A CA 1
ATOM 986 C C . LYS A 1 124 ? -8.289 15.790 -13.896 1.00 46.78 124 LYS A C 1
ATOM 988 O O . LYS A 1 124 ? -7.885 16.460 -12.956 1.00 46.78 124 LYS A O 1
ATOM 993 N N . THR A 1 125 ? -7.464 15.027 -14.604 1.00 41.38 125 THR A N 1
ATOM 994 C CA . THR A 1 125 ? -6.029 15.336 -14.702 1.00 41.38 125 THR A CA 1
ATOM 995 C C . THR A 1 125 ? -5.631 15.315 -16.174 1.00 41.38 125 THR A C 1
ATOM 997 O O . THR A 1 125 ? -6.005 14.403 -16.907 1.00 41.38 125 THR A O 1
ATOM 1000 N N . GLY A 1 126 ? -5.003 16.409 -16.615 1.00 40.00 126 GLY A N 1
ATOM 1001 C CA . GLY A 1 126 ? -4.734 16.709 -18.018 1.00 40.00 126 GLY A CA 1
ATOM 1002 C C . GLY A 1 126 ? -3.853 15.663 -18.690 1.00 40.00 126 GLY A C 1
ATOM 1003 O O . GLY A 1 126 ? -2.942 15.107 -18.079 1.00 40.00 126 GLY A O 1
ATOM 1004 N N . GLU A 1 127 ? -4.154 15.413 -19.961 1.00 37.44 127 GLU A N 1
ATOM 1005 C CA . GLU A 1 127 ? -3.369 14.563 -20.847 1.00 37.44 127 GLU A CA 1
ATOM 1006 C C . GLU A 1 127 ? -1.941 15.108 -20.957 1.00 37.44 127 GLU A C 1
ATOM 1008 O O . GLU A 1 127 ? -1.703 16.162 -21.550 1.00 37.44 127 GLU A O 1
ATOM 1013 N N . VAL A 1 128 ? -0.975 14.384 -20.390 1.00 44.62 128 VAL A N 1
ATOM 1014 C CA . VAL A 1 128 ? 0.432 14.571 -20.740 1.00 44.62 128 VAL A CA 1
ATOM 1015 C C . VAL A 1 128 ? 0.658 13.768 -22.014 1.00 44.62 128 VAL A C 1
ATOM 1017 O O . VAL A 1 128 ? 0.694 12.540 -21.981 1.00 44.62 128 VAL A O 1
ATOM 1020 N N . ARG A 1 129 ? 0.742 14.475 -23.145 1.00 34.59 129 ARG A N 1
ATOM 1021 C CA . ARG A 1 129 ? 1.155 13.897 -24.426 1.00 34.59 129 ARG A CA 1
ATOM 1022 C C . ARG A 1 129 ? 2.603 13.430 -24.311 1.00 34.59 129 ARG A C 1
ATOM 1024 O O . ARG A 1 129 ? 3.479 14.235 -23.998 1.00 34.59 129 ARG A O 1
ATOM 1031 N N . CYS A 1 130 ? 2.836 12.148 -24.569 1.00 32.50 130 CYS A N 1
ATOM 1032 C CA . CYS A 1 130 ? 4.165 11.646 -24.890 1.00 32.50 130 CYS A CA 1
ATOM 1033 C C . CYS A 1 130 ? 4.605 12.311 -26.201 1.00 32.50 130 CYS A C 1
ATOM 1035 O O . CYS A 1 130 ? 3.825 12.365 -27.151 1.00 32.50 130 CYS A O 1
ATOM 1037 N N . ILE A 1 131 ? 5.800 12.895 -26.199 1.00 37.59 131 ILE A N 1
ATOM 1038 C CA . ILE A 1 131 ? 6.449 13.421 -27.401 1.00 37.59 131 ILE A CA 1
ATOM 1039 C C . ILE A 1 131 ? 7.136 12.231 -28.076 1.00 37.59 131 ILE A C 1
ATOM 1041 O O . ILE A 1 131 ? 7.759 11.435 -27.370 1.00 37.59 131 ILE A O 1
ATOM 1045 N N . ASP A 1 132 ? 6.938 12.130 -29.393 1.00 44.50 132 ASP A N 1
ATOM 1046 C CA . ASP A 1 132 ? 7.455 11.088 -30.293 1.00 44.50 132 ASP A CA 1
ATOM 1047 C C . ASP A 1 132 ? 8.982 10.907 -30.230 1.00 44.50 132 ASP A C 1
ATOM 1049 O O . ASP A 1 132 ? 9.704 11.924 -30.074 1.00 44.50 132 ASP A O 1
#

Radius of gyration: 16.52 Å; Cα contacts (8 Å, |Δi|>4): 78; chains: 1; bounding box: 32×35×48 Å

Organism: Strongylus vulgaris (NCBI:txid40348)

Foldseek 3Di:
DLVLLVLPQVLVVVLVVCVVVPHDVQPVLDPVSDPQVLSVVVVVVLNCLLPPVVVPDPVNVVCQQVDDPSNHDDPVRVVVSSCVSNVSSVVSVVCVVVVPDRPVVVPDPDPDPVVSVCVVPPDDDDDDDDDD

Mean predicted aligned error: 10.59 Å

InterPro domains:
  IPR006730 Sestrin [PF04636] (1-108)
  IPR006730 Sestrin [PTHR12474] (1-118)
  IPR029032 AhpD-like [SSF69118] (1-103)

pLDDT: mean 80.39, std 19.16, range [32.5, 98.12]

Solvent-accessible surface area (backbone atoms only — not comparable to full-atom values): 8054 Å² total; per-residue (Å²): 80,34,72,82,71,68,29,57,51,56,41,56,50,50,54,54,50,39,50,72,73,66,48,66,72,61,38,79,78,36,68,93,53,45,89,51,57,51,64,53,54,46,52,64,57,44,55,36,61,74,76,45,50,87,71,72,41,71,67,54,54,47,51,50,42,71,40,59,85,81,43,53,39,52,72,67,60,47,52,52,52,49,50,53,38,53,51,40,45,55,47,41,55,50,42,64,71,71,63,67,77,42,85,73,54,83,80,58,84,81,70,63,64,69,54,60,50,56,76,72,58,76,77,88,76,81,87,79,77,83,81,133